Protein AF-X1PJK8-F1 (afdb_monomer_lite)

Structure (mmCIF, N/CA/C/O backbone):
data_AF-X1PJK8-F1
#
_entry.id   AF-X1PJK8-F1
#
loop_
_atom_site.group_PDB
_atom_site.id
_atom_site.type_symbol
_atom_site.label_atom_id
_atom_site.label_alt_id
_atom_site.label_comp_id
_atom_site.label_asym_id
_atom_site.label_entity_id
_atom_site.label_seq_id
_atom_site.pdbx_PDB_ins_code
_atom_site.Cartn_x
_atom_site.Cartn_y
_atom_site.Cartn_z
_atom_site.occupancy
_atom_site.B_iso_or_equiv
_atom_site.auth_seq_id
_atom_site.auth_comp_id
_atom_site.auth_asym_id
_atom_site.auth_atom_id
_atom_site.pdbx_PDB_model_num
ATOM 1 N N . GLY A 1 1 ? 5.139 21.353 -8.414 1.00 87.12 1 GLY A N 1
ATOM 2 C CA . GLY A 1 1 ? 4.668 22.750 -8.517 1.00 87.12 1 GLY A CA 1
ATOM 3 C C . GLY A 1 1 ? 3.158 22.815 -8.367 1.00 87.12 1 GLY A C 1
ATOM 4 O O . GLY A 1 1 ? 2.532 21.760 -8.304 1.00 87.12 1 GLY A O 1
ATOM 5 N N . LYS A 1 2 ? 2.589 24.026 -8.307 1.00 92.38 2 LYS A N 1
ATOM 6 C CA . LYS A 1 2 ? 1.143 24.281 -8.133 1.00 92.38 2 LYS A CA 1
ATOM 7 C C . LYS A 1 2 ? 0.272 23.535 -9.157 1.00 92.38 2 LYS A C 1
ATOM 9 O O . LYS A 1 2 ? -0.757 22.985 -8.780 1.00 92.38 2 LYS A O 1
ATOM 14 N N . ASP A 1 3 ? 0.731 23.433 -10.402 1.00 94.56 3 ASP A N 1
ATOM 15 C CA . ASP A 1 3 ? -0.015 22.769 -11.481 1.00 94.56 3 ASP A CA 1
ATOM 16 C C . ASP A 1 3 ? -0.124 21.255 -11.272 1.00 94.56 3 ASP A C 1
ATOM 18 O O . ASP A 1 3 ? -1.211 20.694 -11.374 1.00 94.56 3 ASP A O 1
ATOM 22 N N . ASN A 1 4 ? 0.967 20.599 -10.863 1.00 89.75 4 ASN A N 1
ATOM 23 C CA . ASN A 1 4 ? 0.945 19.169 -10.527 1.00 89.75 4 ASN A CA 1
ATOM 24 C C . ASN A 1 4 ? 0.029 18.883 -9.327 1.00 89.75 4 ASN A C 1
ATOM 26 O O . ASN A 1 4 ? -0.629 17.846 -9.290 1.00 89.75 4 ASN A O 1
ATOM 30 N N . TRP A 1 5 ? -0.019 19.796 -8.349 1.00 93.62 5 TRP A N 1
ATOM 31 C CA . TRP A 1 5 ? -0.944 19.681 -7.220 1.00 93.62 5 TRP A CA 1
ATOM 32 C C . TRP A 1 5 ? -2.397 19.783 -7.692 1.00 93.62 5 TRP A C 1
ATOM 34 O O . TRP A 1 5 ? -3.196 18.905 -7.373 1.00 93.62 5 TRP A O 1
ATOM 44 N N . LYS A 1 6 ? -2.720 20.797 -8.508 1.00 95.50 6 LYS A N 1
ATOM 45 C CA . LYS A 1 6 ? -4.069 20.982 -9.055 1.00 95.50 6 LYS A CA 1
ATOM 46 C C . LYS A 1 6 ? -4.508 19.769 -9.877 1.00 95.50 6 LYS A C 1
ATOM 48 O O . LYS A 1 6 ? -5.583 19.239 -9.626 1.00 95.50 6 LYS A O 1
ATOM 53 N N . ALA A 1 7 ? -3.658 19.287 -10.782 1.00 94.88 7 ALA A N 1
ATOM 54 C CA . ALA A 1 7 ? -3.943 18.103 -11.588 1.00 94.88 7 ALA A CA 1
ATOM 55 C C . ALA A 1 7 ? -4.233 16.864 -10.720 1.00 94.88 7 ALA A C 1
ATOM 57 O O . ALA A 1 7 ? -5.160 16.109 -11.009 1.00 94.88 7 ALA A O 1
ATOM 58 N N . GLY A 1 8 ? -3.480 16.671 -9.630 1.00 91.12 8 GLY A N 1
ATOM 59 C CA . GLY A 1 8 ? -3.711 15.578 -8.684 1.00 91.12 8 GLY A CA 1
ATOM 60 C C . GLY A 1 8 ? -5.048 15.689 -7.944 1.00 91.12 8 GLY A C 1
ATOM 61 O O . GLY A 1 8 ? -5.768 14.696 -7.832 1.00 91.12 8 GLY A O 1
ATOM 62 N N . VAL A 1 9 ? -5.399 16.888 -7.470 1.00 93.81 9 VAL A N 1
ATOM 63 C CA . VAL A 1 9 ? -6.673 17.145 -6.778 1.00 93.81 9 VAL A CA 1
ATOM 64 C C . VAL A 1 9 ? -7.858 16.970 -7.724 1.00 93.81 9 VAL A C 1
ATOM 66 O O . VAL A 1 9 ? -8.796 16.253 -7.382 1.00 93.81 9 VAL A O 1
ATOM 69 N N . ASP A 1 10 ? -7.798 17.552 -8.922 1.00 96.31 10 ASP A N 1
ATOM 70 C CA . ASP A 1 10 ? -8.867 17.446 -9.919 1.00 96.31 10 ASP A CA 1
ATOM 71 C C . ASP A 1 10 ? -9.097 15.980 -10.322 1.00 96.31 10 ASP A C 1
ATOM 73 O O . ASP A 1 10 ? -10.236 15.518 -10.370 1.00 96.31 10 ASP A O 1
ATOM 77 N N . ALA A 1 11 ? -8.025 15.208 -10.542 1.00 93.69 11 ALA A N 1
ATOM 78 C CA . ALA A 1 11 ? -8.126 13.787 -10.875 1.00 93.69 11 ALA A CA 1
ATOM 79 C C . ALA A 1 11 ? -8.726 12.945 -9.735 1.00 93.69 11 ALA A C 1
ATOM 81 O O . ALA A 1 11 ? -9.472 11.997 -9.993 1.00 93.69 11 ALA A O 1
ATOM 82 N N . ALA A 1 12 ? -8.404 13.268 -8.478 1.00 91.38 12 ALA A N 1
ATOM 83 C CA . ALA A 1 12 ? -8.973 12.594 -7.314 1.00 91.38 12 ALA A CA 1
ATOM 84 C C . ALA A 1 12 ? -10.456 12.939 -7.119 1.00 91.38 12 ALA A C 1
ATOM 86 O O . ALA A 1 12 ? -11.254 12.044 -6.833 1.00 91.38 12 ALA A O 1
ATOM 87 N N . ALA A 1 13 ? -10.820 14.209 -7.317 1.00 94.31 13 ALA A N 1
ATOM 88 C CA . ALA A 1 13 ? -12.195 14.689 -7.248 1.00 94.31 13 ALA A CA 1
ATOM 89 C C . ALA A 1 13 ? -13.059 14.074 -8.358 1.00 94.31 13 ALA A C 1
ATOM 91 O O . ALA A 1 13 ? -14.125 13.540 -8.072 1.00 94.31 13 ALA A O 1
ATOM 92 N N . ALA A 1 14 ? -12.565 14.035 -9.600 1.00 95.38 14 ALA A N 1
ATOM 93 C CA . ALA A 1 14 ? -13.265 13.424 -10.734 1.00 95.38 14 ALA A CA 1
ATOM 94 C C . ALA A 1 14 ? -13.562 11.926 -10.532 1.00 95.38 14 ALA A C 1
ATOM 96 O O . ALA A 1 14 ? -14.515 11.395 -11.095 1.00 95.38 14 ALA A O 1
ATOM 97 N N . LYS A 1 15 ? -12.747 11.233 -9.729 1.00 92.62 15 LYS A N 1
ATOM 98 C CA . LYS A 1 15 ? -12.917 9.810 -9.390 1.00 92.62 15 LYS A CA 1
ATOM 99 C C . LYS A 1 15 ? -13.652 9.577 -8.066 1.00 92.62 15 LYS A C 1
ATOM 101 O O . LYS A 1 15 ? -13.821 8.415 -7.674 1.00 92.62 15 LYS A O 1
ATOM 106 N N . ASP A 1 16 ? -14.058 10.650 -7.392 1.00 94.06 16 ASP A N 1
ATOM 107 C CA . ASP A 1 16 ? -14.709 10.650 -6.082 1.00 94.06 16 ASP A CA 1
ATOM 108 C C . ASP A 1 16 ? -13.940 9.845 -5.016 1.00 94.06 16 ASP A C 1
ATOM 110 O O . ASP A 1 16 ? -14.486 9.069 -4.231 1.00 94.06 16 ASP A O 1
ATOM 114 N N . LEU A 1 17 ? -12.607 9.964 -5.025 1.00 92.00 17 LEU A N 1
ATOM 115 C CA . LEU A 1 17 ? -11.750 9.136 -4.168 1.00 92.00 17 LEU A CA 1
ATOM 116 C C . LEU A 1 17 ? -11.906 9.466 -2.680 1.00 92.00 17 LEU A C 1
ATOM 118 O O . LEU A 1 17 ? -11.722 8.584 -1.841 1.00 92.00 17 LEU A O 1
ATOM 122 N N . PHE A 1 18 ? -12.231 10.720 -2.351 1.00 91.31 18 PHE A N 1
ATOM 123 C CA . PHE A 1 18 ? -12.411 11.146 -0.966 1.00 91.31 18 PHE A CA 1
ATOM 124 C C . PHE A 1 18 ? -13.658 10.515 -0.342 1.00 91.31 18 PHE A C 1
ATOM 126 O O . PHE A 1 18 ? -13.527 9.845 0.681 1.00 91.31 18 PHE A O 1
ATOM 133 N N . ALA A 1 19 ? -14.833 10.663 -0.966 1.00 92.50 19 ALA A N 1
ATOM 134 C CA . ALA A 1 19 ? -16.075 10.120 -0.418 1.00 92.50 19 ALA A CA 1
ATOM 135 C C . ALA A 1 19 ? -16.010 8.591 -0.312 1.00 92.50 19 ALA A C 1
ATOM 137 O O . ALA A 1 19 ? -16.214 8.046 0.769 1.00 92.50 19 ALA A O 1
ATOM 138 N N . LYS A 1 20 ? -15.536 7.905 -1.365 1.00 92.00 20 LYS A N 1
ATOM 139 C CA . LYS A 1 20 ? -15.269 6.454 -1.328 1.00 92.00 20 LYS A CA 1
ATOM 140 C C . LYS A 1 20 ? -14.342 6.044 -0.184 1.00 92.00 20 LYS A C 1
ATOM 142 O O . LYS A 1 20 ? -14.510 4.974 0.399 1.00 92.00 20 LYS A O 1
ATOM 147 N N . GLY A 1 21 ? -13.330 6.861 0.110 1.00 88.94 21 GLY A N 1
ATOM 148 C CA . GLY A 1 21 ? -12.410 6.635 1.221 1.00 88.94 21 GLY A CA 1
ATOM 149 C C . GLY A 1 21 ? -13.091 6.773 2.583 1.00 88.94 21 GLY A C 1
ATOM 150 O O . GLY A 1 21 ? -12.874 5.928 3.452 1.00 88.94 21 GLY A O 1
ATOM 151 N N . VAL A 1 22 ? -13.929 7.799 2.753 1.00 91.94 22 VAL A N 1
ATOM 152 C CA . VAL A 1 22 ? -14.724 8.031 3.969 1.00 91.94 22 VAL A CA 1
ATOM 153 C C . VAL A 1 22 ? -15.717 6.892 4.192 1.00 91.94 22 VAL A C 1
ATOM 155 O O . VAL A 1 22 ? -15.738 6.317 5.281 1.00 91.94 22 VAL A O 1
ATOM 158 N N . ASP A 1 23 ? -16.458 6.501 3.157 1.00 92.44 23 ASP A N 1
ATOM 159 C CA . ASP A 1 23 ? -17.440 5.416 3.223 1.00 92.44 23 ASP A CA 1
ATOM 160 C C . ASP A 1 23 ? -16.776 4.080 3.563 1.00 92.44 23 ASP A C 1
ATOM 162 O O . ASP A 1 23 ? -17.237 3.349 4.440 1.00 92.44 23 ASP A O 1
ATOM 166 N N . ARG A 1 24 ? -15.637 3.783 2.921 1.00 88.94 24 ARG A N 1
ATOM 167 C CA . ARG A 1 24 ? -14.857 2.567 3.183 1.00 88.94 24 ARG A CA 1
ATOM 168 C C . ARG A 1 24 ? -14.301 2.529 4.604 1.00 88.94 24 ARG A C 1
ATOM 170 O O . ARG A 1 24 ? -14.284 1.466 5.216 1.00 88.94 24 ARG A O 1
ATOM 177 N N . ALA A 1 25 ? -13.789 3.650 5.110 1.00 89.38 25 ALA A N 1
ATOM 178 C CA . ALA A 1 25 ? -13.235 3.714 6.460 1.00 89.38 25 ALA A CA 1
ATOM 179 C C . ALA A 1 25 ? -14.331 3.588 7.528 1.00 89.38 25 ALA A C 1
ATOM 181 O O . ALA A 1 25 ? -14.116 2.960 8.570 1.00 89.38 25 ALA A O 1
ATOM 182 N N . GLY A 1 26 ? -15.494 4.192 7.268 1.00 91.44 26 GLY A N 1
ATOM 183 C CA . GLY A 1 26 ? -16.595 4.277 8.211 1.00 91.44 26 GLY A CA 1
ATOM 184 C C . GLY A 1 26 ? -16.171 4.885 9.552 1.00 91.44 26 GLY A C 1
ATOM 185 O O . GLY A 1 26 ? -15.132 5.531 9.703 1.00 91.44 26 GLY A O 1
ATOM 186 N N . THR A 1 27 ? -16.991 4.668 10.578 1.00 89.94 27 THR A N 1
ATOM 187 C CA . THR A 1 27 ? -16.750 5.250 11.909 1.00 89.94 27 THR A CA 1
ATOM 188 C C . THR A 1 27 ? -16.373 4.235 12.984 1.00 89.94 27 THR A C 1
ATOM 190 O O . THR A 1 27 ? -15.960 4.630 14.068 1.00 89.94 27 THR A O 1
ATOM 193 N N . ALA A 1 28 ? -16.537 2.936 12.727 1.00 87.88 28 ALA A N 1
ATOM 194 C CA . ALA A 1 28 ? -16.348 1.900 13.743 1.00 87.88 28 ALA A CA 1
ATOM 195 C C . ALA A 1 28 ? -14.907 1.876 14.279 1.00 87.88 28 ALA A C 1
ATOM 197 O O . ALA A 1 28 ? -14.694 1.867 15.488 1.00 87.88 28 ALA A O 1
ATOM 198 N N . LYS A 1 29 ? -13.922 1.965 13.377 1.00 84.25 29 LYS A N 1
ATOM 199 C CA . LYS A 1 29 ? -12.498 1.862 13.711 1.00 84.25 29 LYS A CA 1
ATOM 200 C C . LYS A 1 29 ? -12.018 2.951 14.669 1.00 84.25 29 LYS A C 1
ATOM 202 O O . LYS A 1 29 ? -11.367 2.654 15.669 1.00 84.25 29 LYS A O 1
ATOM 207 N N . TRP A 1 30 ? -12.312 4.220 14.380 1.00 82.88 30 TRP A N 1
ATOM 208 C CA . TRP A 1 30 ? -11.840 5.305 15.244 1.00 82.88 30 TRP A CA 1
ATOM 209 C C . TRP A 1 30 ? -12.558 5.293 16.598 1.00 82.88 30 TRP A C 1
ATOM 211 O O . TRP A 1 30 ? -11.904 5.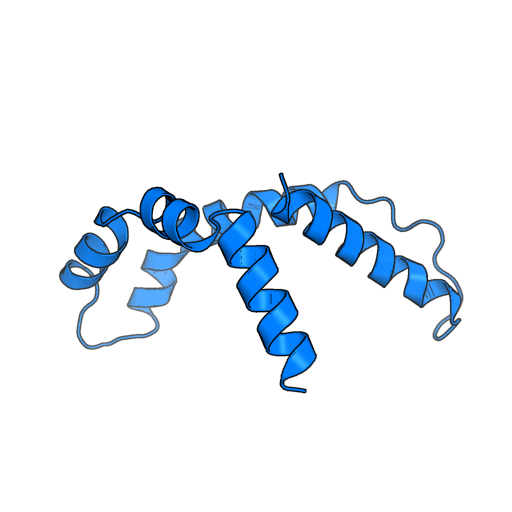539 17.608 1.00 82.88 30 TRP A O 1
ATOM 221 N N . ARG A 1 31 ? -13.858 4.946 16.639 1.00 84.00 31 ARG A N 1
ATOM 222 C CA . ARG A 1 31 ? -14.613 4.800 17.896 1.00 84.00 31 ARG A CA 1
ATOM 223 C C . ARG A 1 31 ? -14.005 3.706 18.772 1.00 84.00 31 ARG A C 1
ATOM 225 O O . ARG A 1 31 ? -13.723 3.946 19.940 1.00 84.00 31 ARG A O 1
ATOM 232 N N . ASP A 1 32 ? -13.741 2.538 18.191 1.00 85.56 32 ASP A N 1
ATOM 233 C CA . ASP A 1 32 ? -13.142 1.402 18.893 1.00 85.56 32 ASP A CA 1
ATOM 234 C C . ASP A 1 32 ? -11.756 1.746 19.462 1.00 85.56 32 ASP A C 1
ATOM 236 O O . ASP A 1 32 ? -11.462 1.510 20.633 1.00 85.56 32 ASP A O 1
ATOM 240 N N . HIS A 1 33 ? -10.913 2.403 18.665 1.00 82.00 33 HIS A N 1
ATOM 241 C CA . HIS A 1 33 ? -9.589 2.833 19.107 1.00 82.00 33 HIS A CA 1
ATOM 242 C C . HIS A 1 33 ? -9.601 3.978 20.123 1.00 82.00 33 HIS A C 1
ATOM 244 O O . HIS A 1 33 ? -8.664 4.070 20.917 1.00 82.00 33 HIS A O 1
ATOM 250 N N . ALA A 1 34 ? -10.602 4.860 20.089 1.00 79.62 34 ALA A N 1
ATOM 251 C CA . ALA A 1 34 ? -10.763 5.909 21.091 1.00 79.62 34 ALA A CA 1
ATOM 252 C C . ALA A 1 34 ? -11.086 5.314 22.470 1.00 79.62 34 ALA A C 1
ATOM 254 O O . ALA A 1 34 ? -10.605 5.831 23.472 1.00 79.62 34 ALA A O 1
ATOM 255 N N . LEU A 1 35 ? -11.834 4.206 22.505 1.00 79.56 35 LEU A N 1
ATOM 256 C CA . LEU A 1 35 ? -12.188 3.493 23.735 1.00 79.56 35 LEU A CA 1
ATOM 257 C C . LEU A 1 35 ? -11.061 2.587 24.244 1.00 79.56 35 LEU A C 1
ATOM 259 O O . LEU A 1 35 ? -10.797 2.547 25.440 1.00 79.56 35 LEU A O 1
ATOM 263 N N . LYS A 1 36 ? -10.405 1.841 23.346 1.00 78.06 36 LYS A N 1
ATOM 264 C CA . LYS A 1 36 ? -9.474 0.769 23.734 1.00 78.06 36 LYS A CA 1
ATOM 265 C C . LYS A 1 36 ? -8.050 1.219 24.021 1.00 78.06 36 LYS A C 1
ATOM 267 O O . LYS A 1 36 ? -7.341 0.524 24.729 1.00 78.06 36 LYS A O 1
ATOM 272 N N . LYS A 1 37 ? -7.583 2.319 23.429 1.00 77.62 37 LYS A N 1
ATOM 273 C CA . LYS A 1 37 ? -6.179 2.725 23.574 1.00 77.62 37 LYS A CA 1
ATOM 274 C C . LYS A 1 37 ? -6.044 3.664 24.787 1.00 77.62 37 LYS A C 1
ATOM 276 O O . LYS A 1 37 ? -6.601 4.763 24.771 1.00 77.62 37 LYS A O 1
ATOM 281 N N . GLY A 1 38 ? -5.286 3.277 25.815 1.00 68.81 38 GLY A N 1
ATOM 282 C CA . GLY A 1 38 ? -5.035 4.106 27.006 1.00 68.81 38 GLY A CA 1
ATOM 283 C C . GLY A 1 38 ? -3.983 5.207 26.779 1.00 68.81 38 GLY A C 1
ATOM 284 O O . GLY A 1 38 ? -3.514 5.372 25.657 1.00 68.81 38 GLY A O 1
ATOM 285 N N . PRO A 1 39 ? -3.590 5.992 27.801 1.00 65.19 39 PRO A N 1
ATOM 286 C CA . PRO A 1 39 ? -2.549 7.029 27.693 1.00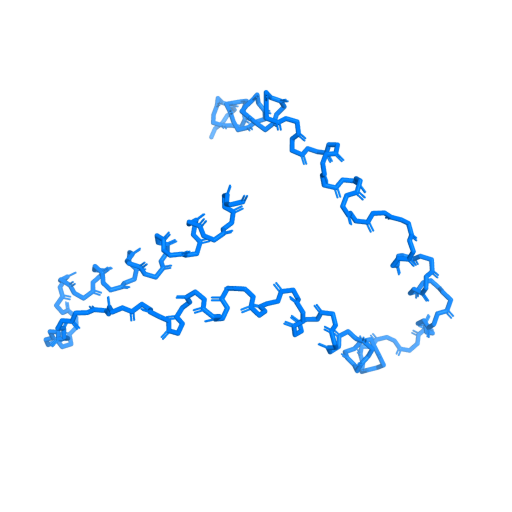 65.19 39 PRO A CA 1
ATOM 287 C C . PRO A 1 39 ? -1.101 6.495 27.562 1.00 65.19 39 PRO A C 1
ATOM 289 O O . PRO A 1 39 ? -0.218 7.237 27.141 1.00 65.19 39 PRO A O 1
ATOM 292 N N . GLY A 1 40 ? -0.836 5.215 27.854 1.00 66.44 40 GLY A N 1
ATOM 293 C CA . GLY A 1 40 ? 0.488 4.582 27.714 1.00 66.44 40 GLY A CA 1
ATOM 294 C C . GLY A 1 40 ? 0.753 4.044 26.301 1.00 66.44 40 GLY A C 1
ATOM 295 O O . GLY A 1 40 ? 0.725 2.837 26.075 1.00 66.44 40 GLY A O 1
ATOM 296 N N . ARG A 1 41 ? 0.955 4.915 25.304 1.00 71.56 41 ARG A N 1
ATOM 297 C CA . ARG A 1 41 ? 0.862 4.515 23.885 1.00 71.56 41 ARG A CA 1
ATOM 298 C C . ARG A 1 41 ? 2.199 4.302 23.176 1.00 71.56 41 ARG A C 1
ATOM 300 O O . ARG A 1 41 ? 2.816 5.247 22.708 1.00 71.56 41 ARG A O 1
ATOM 307 N N . PHE A 1 42 ? 2.536 3.034 22.959 1.00 62.47 42 PHE A N 1
ATOM 308 C CA . PHE A 1 42 ? 3.126 2.538 21.705 1.00 62.47 42 PHE A CA 1
ATOM 309 C C . PHE A 1 42 ? 2.942 1.021 21.641 1.00 62.47 42 PHE A C 1
ATOM 311 O O . PHE A 1 42 ? 2.281 0.528 20.734 1.00 62.47 42 PHE A O 1
ATOM 318 N N . ALA A 1 43 ? 3.409 0.301 22.667 1.00 71.69 43 ALA A N 1
ATOM 319 C CA . ALA A 1 43 ? 3.345 -1.161 22.729 1.00 71.69 43 ALA A CA 1
ATOM 320 C C . ALA A 1 43 ? 1.903 -1.698 22.639 1.00 71.69 43 ALA A C 1
ATOM 322 O O . ALA A 1 43 ? 1.607 -2.502 21.761 1.00 71.69 43 ALA A O 1
ATOM 323 N N . GLU A 1 44 ? 0.983 -1.188 23.466 1.00 76.94 44 GLU A N 1
ATOM 324 C CA . GLU A 1 44 ? -0.445 -1.552 23.419 1.00 76.94 44 GLU A CA 1
ATOM 325 C C . GLU A 1 44 ? -1.066 -1.256 22.040 1.00 76.94 44 GLU A C 1
ATOM 327 O O . GLU A 1 44 ? -1.809 -2.061 21.480 1.00 76.94 44 GLU A O 1
ATOM 332 N N . GLY A 1 45 ? -0.697 -0.121 21.441 1.00 77.06 45 GLY A N 1
ATOM 333 C CA . GLY A 1 45 ? -1.167 0.274 20.117 1.00 77.06 45 GLY A CA 1
ATOM 334 C C . GLY A 1 45 ? -0.679 -0.646 18.995 1.00 77.06 45 GLY A C 1
ATOM 335 O O . GLY A 1 45 ? -1.452 -0.913 18.076 1.00 77.06 45 GLY A O 1
ATOM 336 N N . VAL A 1 46 ? 0.563 -1.136 19.078 1.00 77.00 46 VAL A N 1
ATOM 337 C CA . VAL A 1 46 ? 1.147 -2.082 18.113 1.00 77.00 46 VAL A CA 1
ATOM 338 C C . VAL A 1 46 ? 0.433 -3.430 18.183 1.00 77.00 46 VAL A C 1
ATOM 340 O O . VAL A 1 46 ? 0.012 -3.930 17.143 1.00 77.00 46 VAL A O 1
ATOM 343 N N . TYR A 1 47 ? 0.223 -3.984 19.384 1.00 79.50 47 TYR A N 1
ATOM 344 C CA . TYR A 1 47 ? -0.489 -5.259 19.541 1.00 79.50 47 TYR A CA 1
ATOM 345 C C . TYR A 1 47 ? -1.922 -5.189 19.001 1.00 79.50 47 TYR A C 1
ATOM 347 O O . TYR A 1 47 ? -2.336 -6.062 18.241 1.00 79.50 47 TYR A O 1
ATOM 355 N N . ILE A 1 48 ? -2.663 -4.123 19.326 1.00 83.00 48 ILE A N 1
ATOM 356 C CA . ILE A 1 48 ? -4.043 -3.936 18.850 1.00 83.00 48 ILE A CA 1
ATOM 357 C C . ILE A 1 48 ? -4.101 -3.770 17.321 1.00 83.00 48 ILE A C 1
ATOM 359 O O . ILE A 1 48 ? -5.068 -4.192 16.693 1.00 83.00 48 ILE A O 1
ATOM 363 N N . ALA A 1 49 ? -3.087 -3.152 16.709 1.00 85.00 49 ALA A N 1
ATOM 364 C CA . ALA A 1 49 ? -3.066 -2.877 15.272 1.00 85.00 49 ALA A CA 1
ATOM 365 C C . ALA A 1 49 ? -2.606 -4.063 14.405 1.00 85.00 49 ALA A C 1
ATOM 367 O O . ALA A 1 49 ? -2.697 -3.967 13.183 1.00 85.00 49 ALA A O 1
ATOM 368 N N . GLY A 1 50 ? -2.119 -5.161 14.995 1.00 87.69 50 GLY A N 1
ATOM 369 C CA . GLY A 1 50 ? -1.602 -6.321 14.257 1.00 87.69 50 GLY A CA 1
ATOM 370 C C . GLY A 1 50 ? -2.583 -6.883 13.215 1.00 87.69 50 GLY A C 1
ATOM 371 O O . GLY A 1 50 ? -2.241 -6.905 12.032 1.00 87.69 50 GLY A O 1
ATOM 372 N N . PRO A 1 51 ? -3.819 -7.254 13.602 1.00 90.94 51 PRO A N 1
ATOM 373 C CA . PRO A 1 51 ? -4.812 -7.784 12.663 1.00 90.94 51 PRO A CA 1
ATOM 374 C C . PRO A 1 51 ? -5.213 -6.788 11.563 1.00 90.94 51 PRO A C 1
ATOM 376 O O . PRO A 1 51 ? -5.418 -7.167 10.409 1.00 90.94 51 PRO A O 1
ATOM 379 N N . ASP A 1 52 ? -5.287 -5.498 11.906 1.00 87.75 52 ASP A N 1
ATOM 380 C CA . ASP A 1 52 ? -5.566 -4.418 10.954 1.00 87.75 52 ASP A CA 1
ATOM 381 C C . ASP A 1 52 ? -4.446 -4.274 9.918 1.00 87.75 52 ASP A C 1
ATOM 383 O O . ASP A 1 52 ? -4.712 -4.061 8.733 1.00 87.75 52 ASP A O 1
ATOM 387 N N . TYR A 1 53 ? -3.193 -4.372 10.367 1.00 89.12 53 TYR A N 1
ATOM 388 C CA . TYR A 1 53 ? -2.026 -4.339 9.498 1.00 89.12 53 TYR A CA 1
ATOM 389 C C . TYR A 1 53 ? -2.015 -5.544 8.562 1.00 89.12 53 TYR A C 1
ATOM 391 O O . TYR A 1 53 ? -1.883 -5.365 7.355 1.00 89.12 53 TYR A O 1
ATOM 399 N N . GLU A 1 54 ? -2.205 -6.751 9.099 1.00 93.38 54 GLU A N 1
ATOM 400 C CA . GLU A 1 54 ? -2.249 -7.976 8.304 1.00 93.38 54 GLU A CA 1
ATOM 401 C C . GLU A 1 54 ? -3.339 -7.889 7.235 1.00 93.38 54 GLU A C 1
ATOM 403 O O . GLU A 1 54 ? -3.052 -8.033 6.049 1.00 93.38 54 GLU A O 1
ATOM 408 N N . THR A 1 55 ? -4.563 -7.533 7.624 1.00 93.00 55 THR A N 1
ATOM 409 C CA . THR A 1 55 ? -5.693 -7.391 6.695 1.00 93.00 55 THR A CA 1
ATOM 410 C C . THR A 1 55 ? -5.432 -6.323 5.631 1.00 93.00 55 THR A C 1
ATOM 412 O O . THR A 1 55 ? -5.702 -6.542 4.451 1.00 93.00 55 THR A O 1
ATOM 415 N N . GLY A 1 56 ? -4.894 -5.164 6.023 1.00 91.31 56 GLY A N 1
ATOM 416 C CA . GLY A 1 56 ? -4.634 -4.055 5.104 1.00 91.31 56 GLY A CA 1
ATOM 417 C C . GLY A 1 56 ? -3.455 -4.294 4.158 1.00 91.31 56 GLY A C 1
ATOM 418 O O . GLY A 1 56 ? -3.470 -3.813 3.024 1.00 91.31 56 GLY A O 1
ATOM 419 N N . PHE A 1 57 ? -2.438 -5.032 4.605 1.00 95.31 57 PHE A N 1
ATOM 420 C CA . PHE A 1 57 ? -1.239 -5.320 3.822 1.00 95.31 57 PHE A CA 1
ATOM 421 C C . PHE A 1 57 ? -1.388 -6.567 2.947 1.00 95.31 57 PHE A C 1
ATOM 423 O O . PHE A 1 57 ? -0.792 -6.619 1.870 1.00 95.31 57 PHE A O 1
ATOM 430 N N . LYS A 1 58 ? -2.206 -7.542 3.363 1.00 96.38 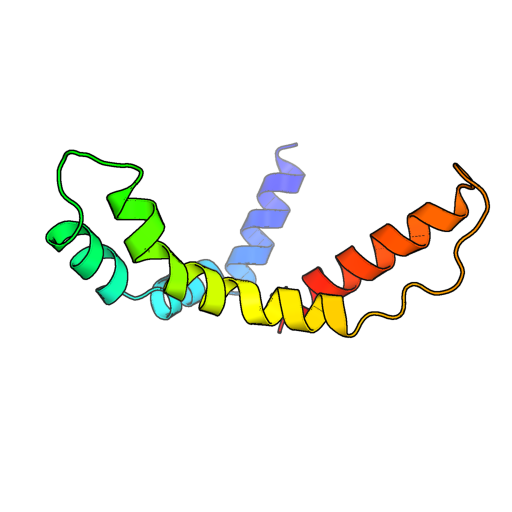58 LYS A N 1
ATOM 431 C CA . LYS A 1 58 ? -2.376 -8.828 2.677 1.00 96.38 58 LYS A CA 1
ATOM 432 C C . LYS A 1 58 ? -2.580 -8.715 1.157 1.00 96.38 58 LYS A C 1
ATOM 434 O O . LYS A 1 58 ? -1.881 -9.430 0.445 1.00 96.38 58 LYS A O 1
ATOM 439 N N . PRO A 1 59 ? -3.430 -7.820 0.614 1.00 96.06 59 PRO A N 1
ATOM 440 C CA . PRO A 1 59 ? -3.600 -7.714 -0.839 1.00 96.06 59 PRO A CA 1
ATOM 441 C C . PRO A 1 59 ? -2.302 -7.347 -1.572 1.00 96.06 59 PRO A C 1
ATOM 443 O O . PRO A 1 59 ? -1.988 -7.912 -2.620 1.00 96.06 59 PRO A O 1
ATOM 446 N N . TYR A 1 60 ? -1.505 -6.447 -0.989 1.00 96.44 60 TYR A N 1
ATOM 447 C CA . TYR A 1 60 ? -0.223 -6.017 -1.548 1.00 96.44 60 TYR A CA 1
ATOM 448 C C . TYR A 1 60 ? 0.860 -7.079 -1.381 1.00 96.44 60 TYR A C 1
ATOM 450 O O . TYR A 1 60 ? 1.645 -7.290 -2.304 1.00 96.44 60 TYR A O 1
ATOM 458 N N . HIS A 1 61 ? 0.885 -7.765 -0.236 1.00 96.19 61 HIS A N 1
ATOM 459 C CA . HIS A 1 61 ? 1.744 -8.927 -0.034 1.00 96.19 61 HIS A CA 1
ATOM 460 C C . HIS A 1 61 ? 1.474 -9.978 -1.112 1.00 96.19 61 HIS A C 1
ATOM 462 O O . HIS A 1 61 ? 2.381 -10.351 -1.851 1.00 96.19 61 HIS A O 1
ATOM 468 N N . ASP A 1 62 ? 0.211 -10.372 -1.275 1.00 96.81 62 ASP A N 1
ATOM 469 C CA . ASP A 1 62 ? -0.195 -11.375 -2.253 1.00 96.81 62 ASP A CA 1
ATOM 470 C C . ASP A 1 62 ? 0.121 -10.923 -3.690 1.00 96.81 62 ASP A C 1
ATOM 472 O O . ASP A 1 62 ? 0.500 -11.743 -4.527 1.00 96.81 62 ASP A O 1
ATOM 476 N N . ALA A 1 63 ? -0.007 -9.625 -3.994 1.00 96.56 63 ALA A N 1
ATOM 477 C CA . ALA A 1 63 ? 0.403 -9.062 -5.278 1.00 96.56 63 ALA A CA 1
ATOM 478 C C . ALA A 1 63 ? 1.910 -9.210 -5.512 1.00 96.56 63 ALA A C 1
ATOM 480 O O . ALA A 1 63 ? 2.294 -9.726 -6.558 1.00 96.56 63 ALA A O 1
ATOM 481 N N . ILE A 1 64 ? 2.748 -8.831 -4.541 1.00 96.50 64 ILE A N 1
ATOM 482 C CA . ILE A 1 64 ? 4.209 -8.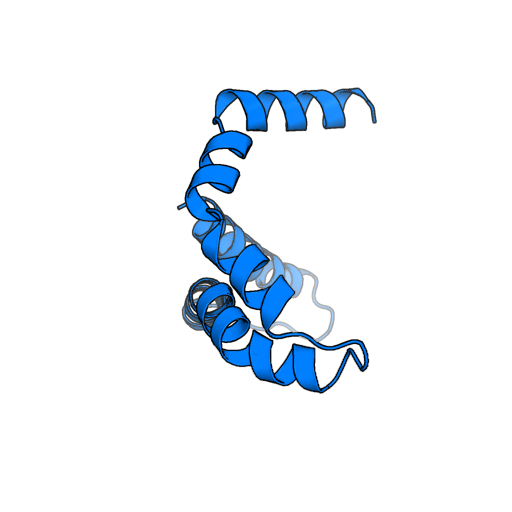975 -4.617 1.00 96.50 64 ILE A CA 1
ATOM 483 C C . ILE A 1 64 ? 4.606 -10.447 -4.771 1.00 96.50 64 ILE A C 1
ATOM 485 O O . ILE A 1 64 ? 5.440 -10.764 -5.615 1.00 96.50 64 ILE A O 1
ATOM 489 N N . SER A 1 65 ? 4.004 -11.354 -3.998 1.00 96.12 65 SER A N 1
ATOM 490 C CA . SER A 1 65 ? 4.351 -12.781 -4.007 1.00 96.12 65 SER A CA 1
ATOM 491 C C . SER A 1 65 ? 4.093 -13.470 -5.349 1.00 96.12 65 SER A C 1
ATOM 493 O O . SER A 1 65 ? 4.705 -14.498 -5.625 1.00 96.12 65 SER A O 1
ATOM 495 N N . ARG A 1 66 ? 3.202 -12.925 -6.188 1.00 95.62 66 ARG A N 1
ATOM 496 C CA . ARG A 1 66 ? 2.897 -13.458 -7.527 1.00 95.62 66 ARG A CA 1
ATOM 497 C C . ARG A 1 66 ? 3.786 -12.897 -8.638 1.00 95.62 66 ARG A C 1
ATOM 499 O O . ARG A 1 66 ? 3.698 -13.371 -9.767 1.00 95.62 66 ARG A O 1
ATOM 506 N N . VAL A 1 67 ? 4.586 -11.867 -8.362 1.00 96.69 67 VAL A N 1
ATOM 507 C CA . VAL A 1 67 ? 5.387 -11.192 -9.387 1.00 96.69 67 VAL A CA 1
ATOM 508 C C . VAL A 1 67 ? 6.564 -12.063 -9.820 1.00 96.69 67 VAL A C 1
ATOM 510 O O . VAL A 1 67 ? 7.420 -12.413 -9.008 1.00 96.69 67 VAL A O 1
ATOM 513 N N . ASP A 1 68 ? 6.673 -12.307 -11.125 1.00 95.88 68 ASP A N 1
ATOM 514 C CA . ASP A 1 68 ? 7.928 -12.738 -11.735 1.00 95.88 68 ASP A CA 1
ATOM 515 C C . ASP A 1 68 ? 8.833 -11.520 -11.974 1.00 95.88 68 ASP A C 1
ATOM 517 O O . ASP A 1 68 ? 8.500 -10.590 -12.710 1.00 95.88 68 ASP A O 1
ATOM 521 N N . LEU A 1 69 ? 9.996 -11.517 -11.324 1.00 93.75 69 LEU A N 1
ATOM 522 C CA . LEU A 1 69 ? 10.986 -10.447 -11.436 1.00 93.75 69 LEU A CA 1
ATOM 523 C C . LEU A 1 69 ? 11.914 -10.608 -12.650 1.00 93.75 69 LEU A C 1
ATOM 525 O O . LEU A 1 69 ? 12.762 -9.742 -12.882 1.00 93.75 69 LEU A O 1
ATOM 529 N N . GLY A 1 70 ? 11.816 -11.719 -13.379 1.00 92.50 70 GLY A N 1
ATOM 530 C CA . GLY A 1 70 ? 12.709 -12.056 -14.475 1.00 92.50 70 GLY A CA 1
ATOM 531 C C . GLY A 1 70 ? 14.157 -12.304 -14.021 1.00 92.50 70 GLY A C 1
ATOM 532 O O . GLY A 1 70 ? 14.438 -12.489 -12.826 1.00 92.50 70 GLY A O 1
ATOM 533 N N . PRO A 1 71 ? 15.120 -12.305 -14.960 1.00 94.00 71 PRO A N 1
ATOM 534 C CA . PRO A 1 71 ? 16.515 -12.598 -14.658 1.00 94.00 71 PRO A CA 1
ATOM 535 C C . PRO A 1 71 ? 17.148 -11.541 -13.742 1.00 94.00 71 PRO A C 1
ATOM 537 O O . PRO A 1 71 ? 16.816 -10.352 -13.772 1.00 94.00 71 PRO A O 1
ATOM 540 N N . ARG A 1 72 ? 18.099 -11.982 -12.913 1.00 94.62 72 ARG A N 1
ATOM 541 C CA . ARG A 1 72 ? 18.962 -11.103 -12.118 1.00 94.62 72 ARG A CA 1
ATOM 542 C C . ARG A 1 72 ? 20.304 -10.953 -12.827 1.00 94.62 72 ARG A C 1
ATOM 544 O O . ARG A 1 72 ? 20.976 -11.943 -13.094 1.00 94.62 72 ARG A O 1
ATOM 551 N N . PHE A 1 73 ? 20.699 -9.713 -13.088 1.00 95.19 73 PHE A N 1
ATOM 552 C CA . PHE A 1 73 ? 21.963 -9.375 -13.742 1.00 95.19 73 PHE A CA 1
ATOM 553 C C . PHE A 1 73 ? 23.059 -9.079 -12.701 1.00 95.19 73 PHE A C 1
ATOM 555 O O . PHE A 1 73 ? 22.736 -8.921 -11.515 1.00 95.19 73 PHE A O 1
ATOM 562 N N . PRO A 1 74 ? 24.344 -8.978 -13.102 1.00 97.56 74 PRO A N 1
ATOM 563 C CA . PRO A 1 74 ? 25.440 -8.642 -12.197 1.00 97.56 74 PRO A CA 1
ATOM 564 C C . PRO A 1 74 ? 25.157 -7.418 -11.317 1.00 97.56 74 PRO A C 1
ATOM 566 O O . PRO A 1 74 ? 24.347 -6.544 -11.639 1.00 97.56 74 PRO A O 1
ATOM 569 N N . LYS A 1 75 ? 25.822 -7.355 -10.161 1.00 95.44 75 LYS A N 1
ATOM 570 C CA . LYS A 1 75 ? 25.641 -6.266 -9.192 1.00 95.44 75 LYS A CA 1
ATOM 571 C C . LYS A 1 75 ? 25.814 -4.903 -9.883 1.00 95.44 75 LYS A C 1
ATOM 573 O O . LYS A 1 75 ? 26.818 -4.686 -10.548 1.00 95.44 75 LYS A O 1
ATOM 578 N N . ARG A 1 76 ? 24.859 -3.987 -9.659 1.00 92.06 76 ARG A N 1
ATOM 579 C CA . ARG A 1 76 ? 24.783 -2.632 -10.255 1.00 92.06 76 ARG A CA 1
ATOM 580 C C . ARG A 1 76 ? 24.544 -2.573 -11.771 1.00 92.06 76 ARG A C 1
ATOM 582 O O . ARG A 1 76 ? 24.585 -1.481 -12.324 1.00 92.06 76 ARG A O 1
ATOM 589 N N . ASP A 1 77 ? 24.221 -3.687 -12.428 1.00 96.94 77 ASP A N 1
ATOM 590 C CA . ASP A 1 77 ? 23.738 -3.637 -13.811 1.00 96.94 77 ASP A CA 1
ATOM 591 C C . ASP A 1 77 ? 22.435 -2.807 -13.886 1.00 96.94 77 ASP A C 1
ATOM 593 O O . ASP A 1 77 ? 21.494 -3.116 -13.139 1.00 96.94 77 ASP A O 1
ATOM 597 N N . PRO A 1 78 ? 22.349 -1.778 -14.752 1.00 95.50 78 PRO A N 1
ATOM 598 C CA . PRO A 1 78 ? 21.174 -0.911 -14.861 1.00 95.50 78 PRO A CA 1
ATOM 599 C C . PRO A 1 78 ? 19.868 -1.663 -15.133 1.00 95.50 78 PRO A C 1
ATOM 601 O O . PRO A 1 78 ? 18.808 -1.243 -14.672 1.00 95.50 78 PRO A O 1
ATOM 604 N N . ARG A 1 79 ? 19.925 -2.819 -15.810 1.00 96.19 79 ARG A N 1
ATOM 605 C CA . ARG A 1 79 ? 18.745 -3.645 -16.115 1.00 96.19 79 ARG A CA 1
ATOM 606 C C . ARG A 1 79 ? 18.074 -4.200 -14.862 1.00 96.19 79 ARG A C 1
ATOM 608 O O . ARG A 1 79 ? 16.884 -4.501 -14.894 1.00 96.19 79 ARG A O 1
ATOM 615 N N . ASN A 1 80 ? 18.785 -4.286 -13.735 1.00 96.25 80 ASN A N 1
ATOM 616 C CA . ASN A 1 80 ? 18.181 -4.680 -12.462 1.00 96.25 80 ASN A CA 1
ATOM 617 C C . ASN A 1 80 ? 17.130 -3.670 -11.962 1.00 96.25 80 ASN A C 1
ATOM 619 O O . ASN A 1 80 ? 16.274 -4.060 -11.170 1.00 96.25 80 ASN A O 1
ATOM 623 N N . LEU A 1 81 ? 17.137 -2.413 -12.429 1.00 95.56 81 LEU A N 1
ATOM 624 C CA . LEU A 1 81 ? 16.093 -1.434 -12.093 1.00 95.56 81 LEU A CA 1
ATOM 625 C C . LEU A 1 81 ? 14.715 -1.848 -12.620 1.00 95.56 81 LEU A C 1
ATOM 627 O O . LEU A 1 81 ? 13.705 -1.544 -11.985 1.00 95.56 81 LEU A O 1
ATOM 631 N N . ASN A 1 82 ? 14.661 -2.621 -13.709 1.00 96.06 82 ASN A N 1
ATOM 632 C CA . ASN A 1 82 ? 13.400 -3.152 -14.230 1.00 96.06 82 ASN A CA 1
ATOM 633 C C . ASN A 1 82 ? 12.688 -4.025 -13.191 1.00 96.06 82 ASN A C 1
ATOM 635 O O . ASN A 1 82 ? 11.468 -3.990 -13.098 1.00 96.06 82 ASN A O 1
ATOM 639 N N . ARG A 1 83 ? 13.435 -4.727 -12.332 1.00 95.56 83 ARG A N 1
ATOM 640 C CA . ARG A 1 83 ? 12.867 -5.536 -11.243 1.00 95.56 83 ARG A CA 1
ATOM 641 C C . ARG A 1 83 ? 12.106 -4.675 -10.232 1.00 95.56 83 ARG A C 1
ATOM 643 O O . ARG A 1 83 ? 11.059 -5.083 -9.747 1.00 95.56 83 ARG A O 1
ATOM 650 N N . VAL A 1 84 ? 12.613 -3.474 -9.938 1.00 94.88 84 VAL A N 1
ATOM 651 C CA . VAL A 1 84 ? 11.930 -2.503 -9.065 1.00 94.88 84 VAL A CA 1
ATOM 652 C C . VAL A 1 84 ? 10.672 -1.983 -9.748 1.00 94.88 84 VAL A C 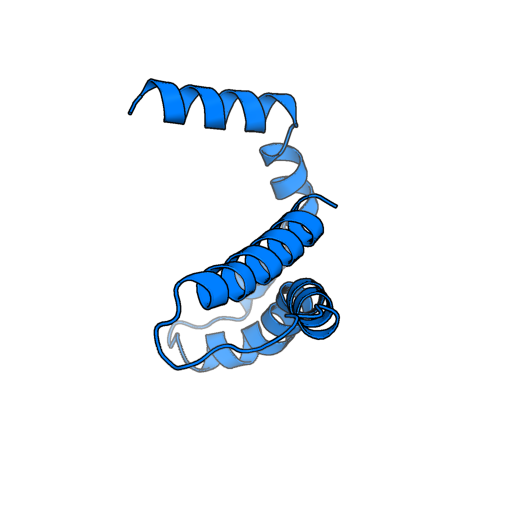1
ATOM 654 O O . VAL A 1 84 ? 9.615 -1.946 -9.125 1.00 94.88 84 VAL A O 1
ATOM 657 N N . LYS A 1 85 ? 10.771 -1.642 -11.040 1.00 95.88 85 LYS A N 1
ATOM 658 C CA . LYS A 1 85 ? 9.621 -1.192 -11.828 1.00 95.88 85 LYS A CA 1
ATOM 659 C C . LYS A 1 85 ? 8.485 -2.220 -11.802 1.00 95.88 85 LYS A C 1
ATOM 661 O O . LYS A 1 85 ? 7.359 -1.840 -11.515 1.00 95.88 85 LYS A O 1
ATOM 666 N N . ILE A 1 86 ? 8.782 -3.502 -12.023 1.00 97.00 86 ILE A N 1
ATOM 667 C CA . ILE A 1 86 ? 7.768 -4.569 -12.038 1.00 97.00 86 ILE A CA 1
ATOM 668 C C . ILE A 1 86 ? 7.036 -4.662 -10.686 1.00 97.00 86 ILE A C 1
ATOM 670 O O . ILE A 1 86 ? 5.812 -4.773 -10.656 1.00 97.00 86 ILE A O 1
ATOM 674 N N . ILE A 1 87 ? 7.754 -4.560 -9.562 1.00 96.88 87 ILE A N 1
ATOM 675 C CA . ILE A 1 87 ? 7.125 -4.534 -8.229 1.00 96.88 87 ILE A CA 1
ATOM 676 C C . ILE A 1 87 ? 6.208 -3.321 -8.070 1.00 96.88 87 ILE A C 1
ATOM 678 O O . ILE A 1 87 ? 5.084 -3.455 -7.589 1.00 96.88 87 ILE A O 1
ATOM 682 N N . VAL A 1 88 ? 6.671 -2.138 -8.479 1.00 97.19 88 VAL A N 1
ATOM 683 C CA . VAL A 1 88 ? 5.874 -0.908 -8.400 1.00 97.19 88 VAL A CA 1
ATOM 684 C C . VAL A 1 88 ? 4.616 -1.018 -9.263 1.00 97.19 88 VAL A C 1
ATOM 686 O O . VAL A 1 88 ? 3.534 -0.679 -8.791 1.00 97.19 88 VAL A O 1
ATOM 689 N N . ASP A 1 89 ? 4.730 -1.552 -10.478 1.00 96.75 89 ASP A N 1
ATOM 690 C CA . ASP A 1 89 ? 3.592 -1.769 -11.372 1.00 96.75 89 ASP A CA 1
ATOM 691 C C . ASP A 1 89 ? 2.555 -2.714 -10.734 1.00 96.75 89 ASP A C 1
ATOM 693 O O . ASP A 1 89 ? 1.358 -2.430 -10.776 1.00 96.75 89 ASP A O 1
ATOM 697 N N . ALA A 1 90 ? 2.995 -3.792 -10.073 1.00 96.94 90 ALA A N 1
ATOM 698 C CA . ALA A 1 90 ? 2.104 -4.719 -9.369 1.00 96.94 90 ALA A CA 1
ATOM 699 C C . ALA A 1 90 ? 1.368 -4.056 -8.191 1.00 96.94 90 ALA A C 1
ATOM 701 O O . ALA A 1 90 ? 0.168 -4.266 -8.008 1.00 96.94 90 ALA A O 1
ATOM 702 N N . LEU A 1 91 ? 2.063 -3.218 -7.418 1.00 96.94 91 LEU A N 1
ATOM 703 C CA . LEU A 1 91 ? 1.463 -2.463 -6.314 1.00 96.94 91 LEU A CA 1
ATOM 704 C C . LEU A 1 91 ? 0.455 -1.417 -6.809 1.00 96.94 91 LEU A C 1
ATOM 706 O O . LEU A 1 91 ? -0.607 -1.254 -6.209 1.00 96.94 91 LEU A O 1
ATOM 710 N N . ILE A 1 92 ? 0.764 -0.727 -7.911 1.00 96.00 92 ILE A N 1
ATOM 711 C CA . ILE A 1 92 ? -0.146 0.233 -8.551 1.00 96.00 92 ILE A CA 1
ATOM 712 C C . ILE A 1 92 ? -1.390 -0.487 -9.071 1.00 96.00 92 ILE A C 1
ATOM 714 O O . ILE A 1 92 ? -2.505 -0.026 -8.827 1.00 96.00 92 ILE A O 1
ATOM 718 N N . ALA A 1 93 ? -1.212 -1.626 -9.744 1.00 95.12 93 ALA A N 1
ATOM 719 C CA . ALA A 1 93 ? -2.320 -2.429 -10.240 1.00 95.12 93 ALA A CA 1
ATOM 720 C C . ALA A 1 93 ? -3.244 -2.869 -9.097 1.00 95.12 93 ALA A C 1
ATOM 722 O O . ALA A 1 93 ? -4.455 -2.735 -9.221 1.00 95.12 93 ALA A O 1
ATOM 723 N N . GLU A 1 94 ? -2.695 -3.326 -7.967 1.00 95.50 94 GLU A N 1
ATOM 724 C CA . GLU A 1 94 ? -3.499 -3.696 -6.796 1.00 95.50 94 GLU A CA 1
ATOM 725 C C . GLU A 1 94 ? -4.227 -2.496 -6.176 1.00 95.50 94 GLU A C 1
ATOM 727 O O . GLU A 1 94 ? -5.373 -2.617 -5.760 1.00 95.50 94 GLU A O 1
ATOM 732 N N . LYS A 1 95 ? -3.598 -1.316 -6.151 1.00 91.19 95 LYS A N 1
ATOM 733 C CA . LYS A 1 95 ? -4.194 -0.102 -5.577 1.00 91.19 95 LYS A CA 1
ATOM 734 C C . LYS A 1 95 ? -5.387 0.435 -6.376 1.00 91.19 95 LYS A C 1
ATOM 736 O O . LYS A 1 95 ? -6.243 1.100 -5.792 1.00 91.19 95 LYS A O 1
ATOM 741 N N . ILE A 1 96 ? -5.369 0.250 -7.697 1.00 88.19 96 ILE A N 1
ATOM 742 C CA . ILE A 1 96 ? -6.347 0.828 -8.632 1.00 88.19 96 ILE A CA 1
ATOM 743 C C . ILE A 1 96 ? -7.574 -0.078 -8.831 1.00 88.19 96 ILE A C 1
ATOM 745 O O . ILE A 1 96 ? -8.604 0.430 -9.274 1.00 88.19 96 ILE A O 1
ATOM 749 N N . LYS A 1 97 ? -7.474 -1.373 -8.504 1.00 79.00 97 LYS A N 1
ATOM 750 C CA . LYS A 1 97 ? -8.627 -2.287 -8.459 1.00 79.00 97 LYS A CA 1
ATOM 751 C C . LYS A 1 97 ? -9.721 -1.767 -7.524 1.00 79.00 97 LYS A C 1
ATOM 753 O O . LYS A 1 97 ? -10.897 -1.887 -7.924 1.00 79.00 97 LYS A O 1
#

Sequence (97 aa):
GKDNWKAGVDAAAAKDLFAKGVDRAGTAKWRDHALKKGPGRFAEGVYIAGPDYETGFKPYHDAISRVDLGPRFPKRDPRNLNRVKIIVDALIAEKIK

Organism: NCBI:txid412755

Foldse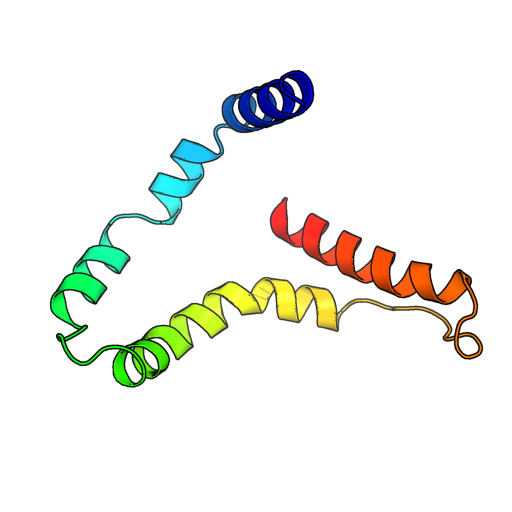ek 3Di:
DVVVVVVVVVVCVVVVVPVVVPVVVDDPVVVVCVPQDDPPDDVSPCVVCVVVCCVVCVLLVVLQVPDDLPDDDPPPDPVSVSSVVSSVVSNVVSVVD

pLDDT: mean 90.0, std 8.02, range [62.47, 97.56]

Radius of gyration: 19.19 Å; chains: 1; bounding box: 43×38×44 Å

Secondary structure (DSSP, 8-state):
-HHHHHHHHHHHHHTTHHHHHHHHHTTHHHHHHHHH--SSTTHHHHHHHHHHHHHHHHHHHHHHHT----PPPSTT-GGGHHHHHHHHHHHHHHHH-